Protein AF-A0AA40BMI8-F1 (afdb_monomer_lite)

Foldseek 3Di:
DPPVQVVLVVLLVLVQCCCCPVQVWPPWDWDDDPLQPGIKIKTWTPFADDADPVLVVLQVVVCVVDDPPDHDDRHIWIAIADGAEPPDDDDPVNVVSNQVPDDLGDPPTDEDDPVNCVVRVSCCCVYVVPFRKYWYFYAYPVRDTDTDIDTDDDDDDDDD

Secondary structure (DSSP, 8-state):
-HHHHHHHHHHHHHHHHHHHHHS--EEEEEE--TT-SS-EEEEE-SS-----HHHHHHHHHHHHHS-TT---------EEEEEEETT----HHHHHHHHHHS-SS-TTPPP--HHHHHH-GGGGGTTTT---EEEEEEE-TTS-EEEEEEESS-PPPPP-

Radius of gyration: 17.54 Å; chains: 1; bounding box: 45×34×60 Å

Structure (mmCIF, N/CA/C/O backbone):
data_AF-A0AA40BMI8-F1
#
_entry.id   AF-A0AA40BMI8-F1
#
loop_
_atom_site.group_PDB
_atom_site.id
_atom_site.type_symbol
_atom_site.label_atom_id
_atom_site.label_alt_id
_atom_site.label_comp_id
_atom_site.label_asym_id
_atom_site.label_entity_id
_atom_site.label_seq_id
_atom_site.pdbx_PDB_ins_code
_atom_site.Cartn_x
_atom_site.Cartn_y
_atom_site.Cartn_z
_atom_site.occupancy
_atom_site.B_iso_or_equiv
_atom_site.auth_seq_id
_atom_site.auth_comp_id
_atom_site.auth_asym_id
_atom_site.auth_atom_id
_atom_site.pdbx_PDB_model_num
ATOM 1 N N . MET A 1 1 ? -6.694 0.822 28.495 1.00 52.09 1 MET A N 1
ATOM 2 C CA . MET A 1 1 ? -5.804 0.425 27.377 1.00 52.09 1 MET A CA 1
ATOM 3 C C . MET A 1 1 ? -6.356 -0.726 26.520 1.00 52.09 1 MET A C 1
ATOM 5 O O . MET A 1 1 ? -5.971 -0.818 25.368 1.00 52.09 1 MET A O 1
ATOM 9 N N . THR A 1 2 ? -7.295 -1.549 27.005 1.00 62.12 2 THR A N 1
ATOM 10 C CA . THR A 1 2 ? -7.786 -2.778 26.336 1.00 62.12 2 THR A CA 1
ATOM 11 C C . THR A 1 2 ? -8.735 -2.566 25.142 1.00 62.12 2 THR A C 1
ATOM 13 O O . THR A 1 2 ? -8.621 -3.271 24.147 1.00 62.12 2 THR A O 1
ATOM 16 N N . LEU A 1 3 ? -9.635 -1.575 25.195 1.00 68.31 3 LEU A N 1
ATOM 17 C CA . LEU A 1 3 ? -10.667 -1.357 24.160 1.00 68.31 3 LEU A CA 1
ATOM 18 C C . LEU A 1 3 ? -10.106 -0.906 22.802 1.00 68.31 3 LEU A C 1
ATOM 20 O O . LEU A 1 3 ? -10.570 -1.361 21.761 1.00 68.31 3 LEU A O 1
ATOM 24 N N . ASN A 1 4 ? -9.100 -0.023 22.801 1.00 74.75 4 ASN A N 1
ATOM 25 C CA . ASN A 1 4 ? -8.523 0.479 21.551 1.00 74.75 4 ASN A CA 1
ATOM 26 C C . ASN A 1 4 ? -7.767 -0.628 20.804 1.00 74.75 4 ASN A C 1
ATOM 28 O O . ASN A 1 4 ? -7.903 -0.766 19.596 1.00 74.75 4 ASN A O 1
ATOM 32 N N . HIS A 1 5 ? -7.037 -1.465 21.543 1.00 77.62 5 HIS A N 1
ATOM 33 C CA . HIS A 1 5 ? -6.323 -2.611 20.988 1.00 77.62 5 HIS A CA 1
ATOM 34 C C . HIS A 1 5 ? -7.281 -3.653 20.386 1.00 77.62 5 HIS A C 1
ATOM 36 O O . HIS A 1 5 ? -7.102 -4.072 19.250 1.00 77.62 5 HIS A O 1
ATOM 42 N N . GLN A 1 6 ? -8.365 -3.995 21.090 1.00 81.38 6 GLN A N 1
ATOM 43 C CA . GLN A 1 6 ? -9.385 -4.915 20.564 1.00 81.38 6 GLN A CA 1
ATOM 44 C C . GLN A 1 6 ? -10.035 -4.394 19.276 1.00 81.38 6 GLN A C 1
ATOM 46 O O . GLN A 1 6 ? -10.297 -5.160 18.348 1.00 81.38 6 GLN A O 1
ATOM 51 N N . ARG A 1 7 ? -10.276 -3.080 19.196 1.00 86.56 7 ARG A N 1
ATOM 52 C CA . ARG A 1 7 ? -10.822 -2.445 17.995 1.00 86.56 7 ARG A CA 1
ATOM 53 C C . ARG A 1 7 ? -9.844 -2.516 16.823 1.00 86.56 7 ARG A C 1
ATOM 55 O O . ARG A 1 7 ? -10.263 -2.843 15.715 1.00 86.56 7 ARG A O 1
ATOM 62 N N . THR A 1 8 ? -8.564 -2.209 17.037 1.00 89.38 8 THR A N 1
ATOM 63 C CA . THR A 1 8 ? -7.571 -2.257 15.955 1.00 89.38 8 THR A CA 1
ATOM 64 C C . THR A 1 8 ? -7.348 -3.683 15.460 1.00 89.38 8 THR A C 1
ATOM 66 O O . THR A 1 8 ? -7.273 -3.880 14.251 1.00 89.38 8 THR A O 1
ATOM 69 N N . GLU A 1 9 ? -7.352 -4.682 16.346 1.00 92.00 9 GLU A N 1
ATOM 70 C CA . GLU A 1 9 ? -7.319 -6.099 15.966 1.00 92.00 9 GLU A CA 1
ATOM 71 C C . GLU A 1 9 ? -8.549 -6.524 15.153 1.00 92.00 9 GLU A C 1
ATOM 73 O O . GLU A 1 9 ? -8.415 -7.227 14.150 1.00 92.00 9 GLU A O 1
ATOM 78 N N . ALA A 1 10 ? -9.751 -6.099 15.559 1.00 92.94 10 ALA A N 1
ATOM 79 C CA . ALA A 1 10 ? -10.979 -6.386 14.819 1.00 92.94 10 ALA A CA 1
ATOM 80 C C . ALA A 1 10 ? -10.941 -5.778 13.408 1.00 92.94 10 ALA A C 1
ATOM 82 O O . ALA A 1 10 ? -11.265 -6.464 12.438 1.00 92.94 10 ALA A O 1
ATOM 83 N N . LEU A 1 11 ? -10.467 -4.534 13.277 1.00 94.19 11 LEU A N 1
ATOM 84 C CA . LEU A 1 11 ? -10.273 -3.880 11.979 1.00 94.19 11 LEU A CA 1
ATOM 85 C C . LEU A 1 11 ? -9.284 -4.646 11.098 1.00 94.19 11 LEU A C 1
ATOM 87 O O . LEU A 1 11 ? -9.574 -4.897 9.930 1.00 94.19 11 LEU A O 1
ATOM 91 N N . THR A 1 12 ? -8.153 -5.080 11.658 1.00 96.69 12 THR A N 1
ATOM 92 C CA . THR A 1 12 ? -7.176 -5.905 10.937 1.00 96.69 12 THR A CA 1
ATOM 93 C C . THR A 1 12 ? -7.815 -7.194 10.417 1.00 96.69 12 THR A C 1
ATOM 95 O O . THR A 1 12 ? -7.605 -7.554 9.262 1.00 96.69 12 THR A O 1
ATOM 98 N N . LYS A 1 13 ? -8.652 -7.868 11.217 1.00 96.56 13 LYS A N 1
ATOM 99 C CA . LYS A 1 13 ? -9.366 -9.085 10.788 1.00 96.56 13 LYS A CA 1
ATOM 100 C C . LYS A 1 13 ? -10.370 -8.823 9.665 1.00 96.56 13 LYS A C 1
ATOM 102 O O . LYS A 1 13 ? -10.463 -9.647 8.757 1.00 96.56 13 LYS A O 1
ATOM 107 N N . ILE A 1 14 ? -11.107 -7.711 9.713 1.00 97.12 14 ILE A N 1
ATOM 108 C CA . ILE A 1 14 ? -12.048 -7.326 8.647 1.00 97.12 14 ILE A CA 1
ATOM 109 C C . ILE A 1 14 ? -11.289 -7.127 7.335 1.00 97.12 14 ILE A C 1
ATOM 111 O O . ILE A 1 14 ? -11.645 -7.725 6.321 1.00 97.12 14 ILE A O 1
ATOM 115 N N . VAL A 1 15 ? -10.207 -6.345 7.369 1.00 98.19 15 VAL A N 1
ATOM 116 C CA . VAL A 1 15 ? -9.400 -6.064 6.177 1.00 98.19 15 VAL A CA 1
ATOM 117 C C . VAL A 1 15 ? -8.739 -7.334 5.641 1.00 98.19 15 VAL A C 1
ATOM 119 O O . VAL A 1 15 ? -8.786 -7.558 4.438 1.00 98.19 15 VAL A O 1
ATOM 122 N N . LEU A 1 16 ? -8.196 -8.206 6.500 1.00 98.06 16 LEU A N 1
ATOM 123 C CA . LEU A 1 16 ? -7.641 -9.501 6.080 1.00 98.06 16 LEU A CA 1
ATOM 124 C C . LEU A 1 16 ? -8.668 -10.358 5.336 1.00 98.06 16 LEU A C 1
ATOM 126 O O . LEU A 1 16 ? -8.380 -10.841 4.245 1.00 98.06 16 LEU A O 1
ATOM 130 N N . ASN A 1 17 ? -9.869 -10.513 5.902 1.00 97.88 17 ASN A N 1
ATOM 131 C CA . ASN A 1 17 ? -10.935 -11.283 5.261 1.00 97.88 17 ASN A CA 1
AT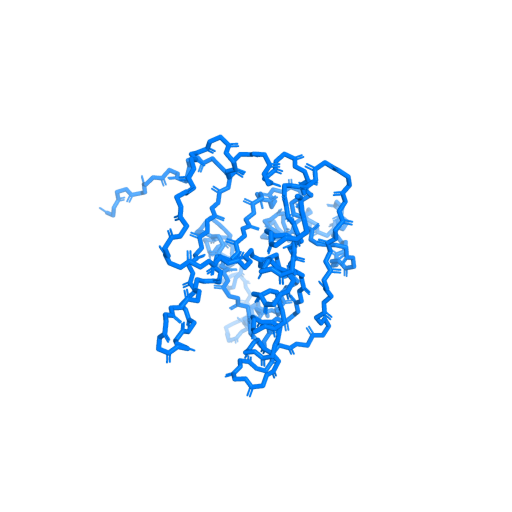OM 132 C C . ASN A 1 17 ? -11.350 -10.665 3.923 1.00 97.88 17 ASN A C 1
ATOM 134 O O . ASN A 1 17 ? -11.556 -11.390 2.953 1.00 97.88 17 ASN A O 1
ATOM 138 N N . ASN A 1 18 ? -11.461 -9.336 3.856 1.00 98.38 18 ASN A N 1
ATOM 139 C CA . ASN A 1 18 ? -11.827 -8.647 2.624 1.00 98.38 18 ASN A CA 1
ATOM 140 C C . ASN A 1 18 ? -10.754 -8.828 1.535 1.00 98.38 18 ASN A C 1
ATOM 142 O O . ASN A 1 18 ? -11.079 -9.241 0.424 1.00 98.38 18 ASN A O 1
ATOM 146 N N . LEU A 1 19 ? -9.474 -8.634 1.872 1.00 98.50 19 LEU A N 1
ATOM 147 C CA . LEU A 1 19 ? -8.353 -8.867 0.957 1.00 98.50 19 LEU A CA 1
ATOM 148 C C . LEU A 1 19 ? -8.342 -10.306 0.427 1.00 98.50 19 LEU A C 1
ATOM 150 O O . LEU A 1 19 ? -8.221 -10.511 -0.778 1.00 98.50 19 LEU A O 1
ATOM 154 N N . GLN A 1 20 ? -8.499 -11.292 1.314 1.00 98.38 20 GLN A N 1
ATOM 155 C CA . GLN A 1 20 ? -8.433 -12.707 0.955 1.00 98.38 20 GLN A CA 1
ATOM 156 C C . GLN A 1 20 ? -9.615 -13.154 0.092 1.00 98.38 20 GLN A C 1
ATOM 158 O O . GLN A 1 20 ? -9.424 -13.872 -0.883 1.00 98.38 20 GLN A O 1
ATOM 163 N N . HIS A 1 21 ? -10.837 -12.778 0.473 1.00 97.94 21 HIS A N 1
ATOM 164 C CA . HIS A 1 21 ? -12.052 -13.388 -0.074 1.00 97.94 21 HIS A CA 1
ATOM 165 C C . HIS A 1 21 ? -12.793 -12.523 -1.094 1.00 97.94 21 HIS A C 1
ATOM 167 O O . HIS A 1 21 ? -13.630 -13.050 -1.818 1.00 97.94 21 HIS A O 1
ATOM 173 N N . GLN A 1 22 ? -12.539 -11.212 -1.132 1.00 97.25 22 GLN A N 1
ATOM 174 C CA . GLN A 1 22 ? -13.177 -10.293 -2.089 1.00 97.25 22 GLN A CA 1
ATOM 175 C C . GLN A 1 22 ? -12.194 -9.760 -3.134 1.00 97.25 22 GLN A C 1
ATOM 177 O O . GLN A 1 22 ? -12.611 -9.316 -4.202 1.00 97.25 22 GLN A O 1
ATOM 182 N N . HIS A 1 23 ? -10.894 -9.793 -2.835 1.00 97.50 23 HIS A N 1
ATOM 183 C CA . HIS A 1 23 ? -9.851 -9.292 -3.726 1.00 97.50 23 HIS A CA 1
ATOM 184 C C . HIS A 1 23 ? -8.809 -10.347 -4.115 1.00 97.50 23 HIS A C 1
ATOM 186 O O . HIS A 1 23 ? -7.855 -9.998 -4.808 1.00 97.50 23 HIS A O 1
ATOM 192 N N . ASP A 1 24 ? -8.985 -11.603 -3.692 1.00 98.19 24 ASP A N 1
ATOM 193 C CA . ASP A 1 24 ? -8.123 -12.747 -4.022 1.00 98.19 24 ASP A CA 1
ATOM 194 C C . ASP A 1 24 ? -6.635 -12.535 -3.693 1.00 98.19 24 ASP A C 1
ATOM 196 O O . ASP A 1 24 ? -5.741 -13.036 -4.382 1.00 98.19 24 ASP A O 1
ATOM 200 N N . TRP A 1 25 ? -6.339 -11.771 -2.638 1.00 98.50 25 TRP A N 1
ATOM 201 C CA . TRP A 1 25 ? -4.965 -11.627 -2.167 1.00 98.50 25 TRP A CA 1
ATOM 202 C C . TRP A 1 25 ? -4.492 -12.921 -1.507 1.00 98.50 25 TRP A C 1
ATOM 204 O O . TRP A 1 25 ? -5.227 -13.599 -0.786 1.00 98.50 25 TRP A O 1
ATOM 214 N N . THR A 1 26 ? -3.216 -13.224 -1.703 1.00 98.19 26 THR A N 1
ATOM 215 C CA . THR A 1 26 ? -2.536 -14.383 -1.118 1.00 98.19 26 THR A CA 1
ATOM 216 C C . THR A 1 26 ? -1.373 -13.925 -0.240 1.00 98.19 26 THR A C 1
ATOM 218 O O . THR A 1 26 ? -1.057 -12.738 -0.202 1.00 98.19 26 THR A O 1
ATOM 221 N N . HIS A 1 27 ? -0.731 -14.847 0.486 1.00 97.56 27 HIS A N 1
ATOM 222 C CA . HIS A 1 27 ? 0.440 -14.537 1.325 1.00 97.56 27 HIS A CA 1
ATOM 223 C C . HIS A 1 27 ? 0.166 -13.398 2.326 1.00 97.56 27 HIS A C 1
ATOM 225 O O . HIS A 1 27 ? 1.000 -12.524 2.537 1.00 97.56 27 HIS A O 1
ATOM 231 N N . LEU A 1 28 ? -1.048 -13.368 2.887 1.00 98.06 28 LEU A N 1
ATOM 232 C CA . LEU A 1 28 ? -1.490 -12.319 3.800 1.00 98.06 28 LEU A CA 1
ATOM 233 C C . LEU A 1 28 ? -0.932 -12.557 5.203 1.00 98.06 28 LEU A C 1
ATOM 235 O O . LEU A 1 28 ? -1.211 -13.581 5.829 1.00 98.06 28 LEU A O 1
ATOM 239 N N . HIS A 1 29 ? -0.204 -11.573 5.719 1.00 97.69 29 HIS A N 1
ATOM 240 C CA . HIS A 1 29 ? 0.417 -11.624 7.034 1.00 97.69 29 HIS A CA 1
ATOM 241 C C . HIS A 1 29 ? 0.150 -10.326 7.806 1.00 97.69 29 HIS A C 1
ATOM 243 O O . HIS A 1 29 ? 0.521 -9.244 7.341 1.00 97.69 29 HIS A O 1
ATOM 249 N N . PRO A 1 30 ? -0.470 -10.396 8.998 1.00 97.06 30 PRO A N 1
ATOM 250 C CA . PRO A 1 30 ? -0.444 -9.285 9.936 1.00 97.06 30 PRO A CA 1
ATOM 251 C C . PRO A 1 30 ? 0.993 -9.061 10.421 1.00 97.06 30 PRO A C 1
ATOM 253 O O . PRO A 1 30 ? 1.683 -10.003 10.810 1.00 97.06 30 PRO A O 1
ATOM 256 N N . HIS A 1 31 ? 1.424 -7.806 10.443 1.00 95.62 31 HIS A N 1
ATOM 257 C CA . HIS A 1 31 ? 2.758 -7.378 10.840 1.00 95.62 31 HIS A CA 1
ATOM 258 C C . HIS A 1 31 ? 2.661 -6.320 11.934 1.00 95.62 31 HIS A C 1
ATOM 260 O O . HIS A 1 31 ? 2.062 -5.256 11.761 1.00 95.62 31 HIS A O 1
ATOM 266 N N . SER A 1 32 ? 3.253 -6.635 13.080 1.00 92.62 32 SER A N 1
ATOM 267 C CA . SER A 1 32 ? 3.267 -5.789 14.270 1.00 92.62 32 SER A CA 1
ATOM 268 C C . SER A 1 32 ? 4.699 -5.683 14.777 1.00 92.62 32 SER A C 1
ATOM 270 O O . SER A 1 32 ? 5.398 -6.690 14.872 1.00 92.62 32 SER A O 1
ATOM 272 N N . GLN A 1 33 ? 5.125 -4.477 15.140 1.00 89.44 33 GLN A N 1
ATOM 273 C CA . GLN A 1 33 ? 6.434 -4.193 15.731 1.00 89.44 33 GLN A CA 1
ATOM 274 C C . GLN A 1 33 ? 6.268 -3.160 16.848 1.00 89.44 33 GLN A C 1
ATOM 276 O O . GLN A 1 33 ? 5.262 -2.457 16.900 1.00 89.44 33 GLN A O 1
ATOM 281 N N . LEU A 1 34 ? 7.246 -3.062 17.752 1.00 86.25 34 LEU A N 1
ATOM 282 C CA . LEU A 1 34 ? 7.162 -2.182 18.925 1.00 86.25 34 LEU A CA 1
ATOM 283 C C . LEU A 1 34 ? 7.050 -0.690 18.558 1.00 86.25 34 LEU A C 1
ATOM 285 O O . LEU A 1 34 ? 6.415 0.074 19.275 1.00 86.25 34 LEU A O 1
ATOM 289 N N . ASN A 1 35 ? 7.672 -0.286 17.451 1.00 89.44 35 ASN A N 1
ATOM 290 C CA . ASN A 1 35 ? 7.668 1.076 16.915 1.00 89.44 35 ASN A CA 1
ATOM 291 C C . ASN A 1 35 ? 6.484 1.366 15.976 1.00 89.44 35 ASN A C 1
ATOM 293 O O . ASN A 1 35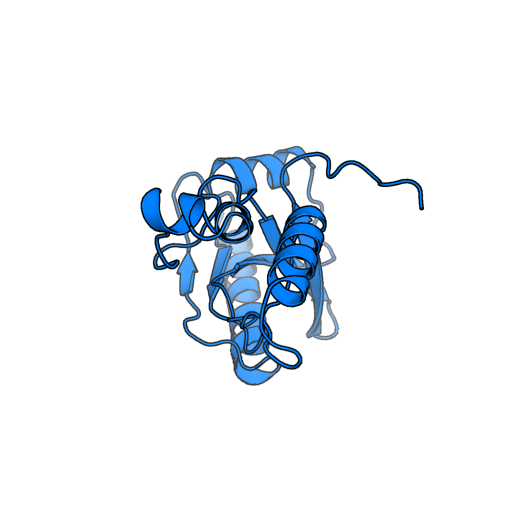 ? 6.320 2.509 15.558 1.00 89.44 35 ASN A O 1
ATOM 297 N N . LEU A 1 36 ? 5.667 0.363 15.637 1.00 88.31 36 LEU A N 1
ATOM 298 C CA . LEU A 1 36 ? 4.485 0.567 14.808 1.00 88.31 36 LEU A CA 1
ATOM 299 C C . LEU A 1 36 ? 3.321 1.073 15.673 1.00 88.31 36 LEU A C 1
ATOM 301 O O . LEU A 1 36 ? 2.985 0.437 16.674 1.00 88.31 36 LEU A O 1
ATOM 305 N N . PRO A 1 37 ? 2.632 2.160 15.275 1.00 89.12 37 PRO A N 1
ATOM 306 C CA . PRO A 1 37 ? 1.489 2.669 16.034 1.00 89.12 37 PRO A CA 1
ATOM 307 C C . PRO A 1 37 ? 0.297 1.697 16.018 1.00 89.12 37 PRO A C 1
ATOM 309 O O . PRO A 1 37 ? -0.566 1.757 16.895 1.00 89.12 37 PRO A O 1
ATOM 312 N N . ARG A 1 38 ? 0.239 0.788 15.032 1.00 91.88 38 ARG A N 1
ATOM 313 C CA . ARG A 1 38 ? -0.718 -0.324 14.956 1.00 91.88 38 ARG A CA 1
ATOM 314 C C . ARG A 1 38 ? -0.227 -1.430 14.024 1.00 91.88 38 ARG A C 1
ATOM 316 O O . ARG A 1 38 ? 0.677 -1.217 13.223 1.00 91.88 38 ARG A O 1
ATOM 323 N N . THR A 1 39 ? -0.891 -2.581 14.078 1.00 95.81 39 THR A N 1
ATOM 324 C CA . THR A 1 39 ? -0.694 -3.677 13.124 1.00 95.81 39 THR A CA 1
ATOM 325 C C . THR A 1 39 ? -1.003 -3.225 11.698 1.00 95.81 39 THR A C 1
ATOM 327 O O . THR A 1 39 ? -2.101 -2.735 11.422 1.00 95.81 39 THR A O 1
ATOM 330 N N . VAL A 1 40 ? -0.044 -3.435 10.803 1.00 97.00 40 VAL A N 1
ATOM 331 C CA . VAL A 1 40 ? -0.226 -3.364 9.349 1.00 97.00 40 VAL A CA 1
ATOM 332 C C . VAL A 1 40 ? -0.371 -4.779 8.796 1.00 97.00 40 VAL A C 1
ATOM 334 O O . VAL A 1 40 ? -0.151 -5.759 9.502 1.00 97.00 40 VAL A O 1
ATOM 337 N N . ILE A 1 41 ? -0.782 -4.913 7.547 1.00 98.38 41 ILE A N 1
ATOM 338 C CA . ILE A 1 41 ? -0.836 -6.190 6.833 1.00 98.38 41 ILE A CA 1
ATOM 339 C C . ILE A 1 41 ? 0.133 -6.084 5.661 1.00 98.38 41 ILE A C 1
ATOM 341 O O . ILE A 1 41 ? 0.308 -5.002 5.109 1.00 98.38 41 ILE A O 1
ATOM 345 N N . TYR A 1 42 ? 0.743 -7.184 5.250 1.00 98.19 42 TYR A N 1
ATOM 346 C CA . TYR A 1 42 ? 1.284 -7.286 3.900 1.00 98.19 42 TYR A CA 1
ATOM 347 C C . TYR A 1 42 ? 0.777 -8.541 3.208 1.00 98.19 42 TYR A C 1
ATOM 349 O O . TYR A 1 42 ? 0.394 -9.507 3.868 1.00 98.19 42 TYR A O 1
ATOM 357 N N . GLY A 1 43 ? 0.745 -8.512 1.881 1.00 98.12 43 GLY A N 1
ATOM 358 C CA . GLY A 1 43 ? 0.382 -9.669 1.073 1.00 98.12 43 GLY A CA 1
ATOM 359 C C . GLY A 1 43 ? 0.503 -9.413 -0.417 1.00 98.12 43 GLY A C 1
ATOM 360 O O . GLY A 1 43 ? 0.885 -8.323 -0.844 1.00 98.12 43 GLY A O 1
ATOM 361 N N . LEU A 1 44 ? 0.203 -10.449 -1.195 1.00 98.31 44 LEU A N 1
ATOM 362 C CA . LEU A 1 44 ? 0.362 -10.476 -2.640 1.00 98.31 44 LEU A CA 1
ATOM 363 C C . LEU A 1 44 ? -1.007 -10.303 -3.322 1.00 98.31 44 LEU A C 1
ATOM 365 O O . LEU A 1 44 ? -1.851 -11.199 -3.211 1.00 98.31 44 LEU A O 1
ATOM 369 N N . PRO A 1 45 ? -1.248 -9.192 -4.036 1.00 98.00 45 PRO A N 1
ATOM 370 C CA . PRO A 1 45 ? -2.457 -9.003 -4.824 1.00 98.00 45 PRO A CA 1
ATOM 371 C C . PRO A 1 45 ? -2.476 -9.933 -6.052 1.00 98.00 45 PRO A C 1
ATOM 373 O O . PRO A 1 45 ? -1.422 -10.377 -6.509 1.00 98.00 45 PRO A O 1
ATOM 376 N N . PRO A 1 46 ? -3.648 -10.185 -6.665 1.00 97.25 46 PRO A N 1
ATOM 377 C CA . PRO A 1 46 ? -3.756 -11.044 -7.853 1.00 97.25 46 PRO A CA 1
ATOM 378 C C . PRO A 1 46 ? -3.126 -10.425 -9.111 1.00 97.25 46 PRO A C 1
ATOM 380 O O . PRO A 1 46 ? -2.848 -11.114 -10.090 1.00 97.25 46 PRO A O 1
ATOM 383 N N . LYS A 1 47 ? -2.921 -9.105 -9.105 1.00 95.81 47 LYS A N 1
ATOM 384 C CA . LYS A 1 47 ? -2.282 -8.342 -10.178 1.00 95.81 47 LYS A CA 1
ATOM 385 C C . LYS A 1 47 ? -1.469 -7.204 -9.585 1.00 95.81 47 LYS A C 1
ATOM 387 O O . LYS A 1 47 ? -1.785 -6.717 -8.500 1.00 95.81 47 LYS A O 1
ATOM 392 N N . ARG A 1 48 ? -0.473 -6.733 -10.331 1.00 94.94 48 ARG A N 1
ATOM 393 C CA . ARG A 1 48 ? 0.292 -5.541 -9.967 1.00 94.94 48 ARG A CA 1
ATOM 394 C C . ARG A 1 48 ? -0.639 -4.334 -9.805 1.00 94.94 48 ARG A C 1
ATOM 396 O O . ARG A 1 48 ? -1.422 -4.025 -10.703 1.00 94.94 48 ARG A O 1
ATOM 403 N N . LEU A 1 49 ? -0.577 -3.683 -8.643 1.00 94.75 49 LEU A N 1
ATOM 404 C CA . LEU A 1 49 ? -1.513 -2.616 -8.266 1.00 94.75 49 LEU A CA 1
ATOM 405 C C . LEU A 1 49 ? -1.005 -1.207 -8.573 1.00 94.75 49 LEU A C 1
ATOM 407 O O . LEU A 1 49 ? -1.809 -0.286 -8.705 1.00 94.75 49 LEU A O 1
ATOM 411 N N . TYR A 1 50 ? 0.310 -1.030 -8.658 1.00 93.00 50 TYR A N 1
ATOM 412 C CA . TYR A 1 50 ? 0.931 0.257 -8.928 1.00 93.00 50 TYR A CA 1
ATOM 413 C C . TYR A 1 50 ? 2.195 0.068 -9.763 1.00 93.00 50 TYR A C 1
ATOM 415 O O . TYR A 1 50 ? 2.990 -0.833 -9.505 1.00 93.00 50 TYR A O 1
ATOM 423 N N . VAL A 1 51 ? 2.371 0.949 -10.745 1.00 93.12 51 VAL A N 1
ATOM 424 C CA . VAL A 1 51 ? 3.589 1.094 -11.545 1.00 93.12 51 VAL A CA 1
ATOM 425 C C . VAL A 1 51 ? 3.997 2.551 -11.428 1.00 93.12 51 VAL A C 1
ATOM 427 O O . VAL A 1 51 ? 3.165 3.439 -11.638 1.00 93.12 51 VAL A O 1
ATOM 430 N N . HIS A 1 52 ? 5.249 2.814 -11.060 1.00 91.50 52 HIS A N 1
ATOM 431 C CA . HIS A 1 52 ? 5.696 4.197 -10.941 1.00 91.50 52 HIS A CA 1
ATOM 432 C C . HIS A 1 52 ? 5.692 4.869 -12.331 1.00 91.50 52 HIS A C 1
ATOM 434 O O . HIS A 1 52 ? 6.074 4.226 -13.308 1.00 91.50 52 HIS A O 1
ATOM 440 N N . PRO A 1 53 ? 5.308 6.152 -12.476 1.00 90.44 53 PRO A N 1
ATOM 441 C CA . PRO A 1 53 ? 5.270 6.802 -13.790 1.00 90.44 53 PRO A CA 1
ATOM 442 C C . PRO A 1 53 ? 6.607 6.755 -14.543 1.00 90.44 53 PRO A C 1
ATOM 444 O O . PRO A 1 53 ? 6.641 6.532 -15.751 1.00 90.44 53 PRO A O 1
ATOM 447 N N . ASP A 1 54 ? 7.720 6.928 -13.831 1.00 90.62 54 ASP A N 1
ATOM 448 C CA . ASP A 1 54 ? 9.058 6.888 -14.435 1.00 90.62 54 ASP A CA 1
ATOM 449 C C . ASP A 1 54 ? 9.456 5.459 -14.821 1.00 90.62 54 ASP A C 1
ATOM 451 O O . ASP A 1 54 ? 10.074 5.254 -15.863 1.00 90.62 54 ASP A O 1
ATOM 455 N N . GLU A 1 55 ? 9.023 4.472 -14.034 1.00 93.19 55 GLU A N 1
ATOM 456 C CA . GLU A 1 55 ? 9.180 3.059 -14.369 1.00 93.19 55 GLU A CA 1
ATOM 457 C C . GLU A 1 55 ? 8.409 2.724 -15.646 1.00 93.19 55 GLU A C 1
ATOM 459 O O . GLU A 1 55 ? 8.938 2.075 -16.540 1.00 93.19 55 GLU A O 1
ATOM 464 N N . GLN A 1 56 ? 7.175 3.219 -15.773 1.00 93.19 56 GLN A N 1
ATOM 465 C CA . GLN A 1 56 ? 6.357 3.012 -16.962 1.00 93.19 56 GLN A CA 1
ATOM 466 C C . GLN A 1 56 ? 7.038 3.578 -18.215 1.00 93.19 56 GLN A C 1
ATOM 468 O O . GLN A 1 56 ? 6.997 2.954 -19.274 1.00 93.19 56 GLN A O 1
ATOM 473 N N . VAL A 1 57 ? 7.706 4.731 -18.110 1.00 91.94 57 VAL A N 1
ATOM 474 C CA . VAL A 1 57 ? 8.497 5.293 -19.216 1.00 91.94 57 VAL A CA 1
ATOM 475 C C . VAL A 1 57 ? 9.676 4.387 -19.576 1.00 91.94 57 VAL A C 1
ATOM 477 O O . VAL A 1 57 ? 9.939 4.191 -20.763 1.00 91.94 57 VAL A O 1
ATOM 480 N N . GLU A 1 58 ? 10.387 3.845 -18.588 1.00 92.38 58 GLU A N 1
ATOM 481 C CA . GLU A 1 58 ? 11.504 2.919 -18.813 1.00 92.38 58 GLU A CA 1
ATOM 482 C C . GLU A 1 58 ? 11.034 1.596 -19.438 1.00 92.38 58 GLU A C 1
ATOM 484 O O . GLU A 1 58 ? 11.628 1.156 -20.421 1.00 92.38 58 GLU A O 1
ATOM 489 N N . ILE A 1 59 ? 9.918 1.033 -18.964 1.00 93.56 59 ILE A N 1
ATOM 490 C CA . ILE A 1 59 ? 9.271 -0.155 -19.542 1.00 93.56 59 ILE A CA 1
ATOM 491 C C . ILE A 1 59 ? 8.902 0.098 -21.007 1.00 93.56 59 ILE A C 1
ATOM 493 O O . ILE A 1 59 ? 9.283 -0.675 -21.878 1.00 93.56 59 ILE A O 1
ATOM 497 N N . ILE A 1 60 ? 8.225 1.212 -21.311 1.00 92.38 60 ILE A N 1
ATOM 498 C CA . ILE A 1 60 ? 7.812 1.542 -22.685 1.00 92.38 60 ILE A CA 1
ATOM 499 C C . ILE A 1 60 ? 9.021 1.712 -23.614 1.00 92.38 60 ILE A C 1
ATOM 501 O O . ILE A 1 60 ? 8.948 1.362 -24.792 1.00 92.38 60 ILE A O 1
ATOM 505 N N . LYS A 1 61 ? 10.125 2.290 -23.126 1.00 91.50 61 LYS A N 1
ATOM 506 C CA . LYS A 1 61 ? 11.361 2.417 -23.915 1.00 91.50 61 LYS A CA 1
ATOM 507 C C . LYS A 1 61 ? 11.954 1.047 -24.220 1.00 91.50 61 LYS A C 1
ATOM 509 O O . LYS A 1 61 ? 12.247 0.774 -25.377 1.00 91.50 61 LYS A O 1
ATOM 514 N N . ALA A 1 62 ? 12.053 0.193 -23.211 1.00 90.94 62 ALA A N 1
ATOM 515 C CA . ALA A 1 62 ? 12.584 -1.150 -23.360 1.00 90.94 62 ALA A CA 1
ATOM 516 C C . ALA A 1 62 ? 11.736 -2.014 -24.304 1.00 90.94 62 ALA A C 1
ATOM 518 O O . ALA A 1 62 ? 12.273 -2.622 -25.223 1.00 90.94 62 ALA A O 1
ATOM 519 N N . GLU A 1 63 ? 10.408 -1.997 -24.167 1.00 93.19 63 GLU A N 1
ATOM 520 C CA . GLU A 1 63 ? 9.500 -2.744 -25.050 1.00 93.19 63 GLU A CA 1
ATOM 521 C C . GLU A 1 63 ? 9.609 -2.313 -26.522 1.00 93.19 63 GLU A C 1
ATOM 523 O O . GLU A 1 63 ? 9.420 -3.132 -27.418 1.00 93.19 63 GLU A O 1
ATOM 528 N N . LYS A 1 64 ? 9.952 -1.046 -26.801 1.00 89.94 64 LYS A N 1
ATOM 529 C CA . LYS A 1 64 ? 10.197 -0.569 -28.176 1.00 89.94 64 LYS A CA 1
ATOM 530 C C . LYS A 1 64 ? 11.489 -1.109 -28.786 1.00 89.94 64 LYS A C 1
ATOM 532 O O . LYS A 1 64 ? 11.584 -1.174 -30.009 1.00 89.94 64 LYS A O 1
ATOM 537 N N . GLU A 1 65 ? 12.479 -1.431 -27.960 1.00 88.19 65 GLU A N 1
ATOM 538 C CA . GLU A 1 65 ? 13.762 -2.000 -28.388 1.00 88.19 65 GLU A CA 1
ATOM 539 C C . GLU A 1 65 ? 13.685 -3.529 -28.549 1.00 88.19 65 GLU A C 1
ATOM 541 O O . GLU A 1 65 ? 14.498 -4.126 -29.258 1.00 88.19 65 GLU A O 1
ATOM 546 N N . MET A 1 66 ? 12.688 -4.164 -27.926 1.00 86.81 66 MET A N 1
ATOM 547 C CA . MET A 1 66 ? 12.392 -5.588 -28.074 1.00 86.81 66 MET A CA 1
ATOM 548 C C . MET A 1 66 ? 11.734 -5.902 -29.428 1.00 86.81 66 MET A C 1
ATOM 550 O O . MET A 1 66 ? 11.350 -5.021 -30.202 1.00 86.81 66 MET A O 1
ATOM 554 N N . ARG A 1 67 ? 11.606 -7.197 -29.751 1.00 80.25 67 ARG A N 1
ATOM 555 C CA . ARG A 1 67 ? 10.907 -7.619 -30.970 1.00 80.25 67 ARG A CA 1
ATOM 556 C C . ARG A 1 67 ? 9.442 -7.200 -30.887 1.00 80.25 67 ARG A C 1
ATOM 558 O O . ARG A 1 67 ? 8.824 -7.258 -29.828 1.00 80.25 67 ARG A O 1
ATOM 565 N N . ALA A 1 68 ? 8.877 -6.811 -32.028 1.00 77.19 68 ALA A N 1
ATOM 566 C CA . ALA A 1 68 ? 7.489 -6.376 -32.110 1.00 77.19 68 ALA A CA 1
ATOM 567 C C . ALA A 1 68 ? 6.538 -7.441 -31.530 1.00 77.19 68 ALA A C 1
ATOM 569 O O . ALA A 1 68 ? 6.387 -8.518 -32.105 1.00 77.19 68 ALA A O 1
ATOM 570 N N . GLY A 1 69 ? 5.895 -7.112 -30.406 1.00 74.81 69 GLY A N 1
ATOM 571 C CA . GLY A 1 69 ? 4.934 -7.975 -29.713 1.00 74.81 69 GLY A CA 1
ATOM 572 C C . GLY A 1 69 ? 5.387 -8.465 -28.337 1.00 74.81 69 GLY A C 1
ATOM 573 O O . GLY A 1 69 ? 4.530 -8.864 -27.548 1.00 74.81 69 GLY A O 1
ATOM 574 N N . ASP A 1 70 ? 6.679 -8.374 -28.019 1.00 85.44 70 ASP A N 1
ATOM 575 C CA . ASP A 1 70 ? 7.176 -8.697 -26.683 1.00 85.44 70 ASP A CA 1
ATOM 576 C C . ASP A 1 70 ? 6.764 -7.600 -25.686 1.00 85.44 70 ASP A C 1
ATOM 578 O O . ASP A 1 70 ? 6.784 -6.407 -25.998 1.00 85.44 70 ASP A O 1
ATOM 582 N N . ARG A 1 71 ? 6.358 -8.009 -24.480 1.00 88.75 71 ARG A N 1
ATOM 583 C CA . ARG A 1 71 ? 5.993 -7.112 -23.374 1.00 88.75 71 ARG A CA 1
ATOM 584 C C . ARG A 1 71 ? 6.723 -7.515 -22.113 1.00 88.75 71 ARG A C 1
ATOM 586 O O . ARG A 1 71 ? 6.912 -8.705 -21.861 1.00 88.75 71 ARG A O 1
ATOM 593 N N . ILE A 1 72 ? 7.071 -6.532 -21.295 1.00 90.06 72 ILE A N 1
ATOM 594 C CA . ILE A 1 72 ? 7.688 -6.776 -19.996 1.00 90.06 72 ILE A CA 1
ATOM 595 C C . ILE A 1 72 ? 6.596 -7.243 -19.019 1.00 90.06 72 ILE A C 1
ATOM 597 O O . ILE A 1 72 ? 5.622 -6.509 -18.796 1.00 90.06 72 ILE A O 1
ATOM 601 N N . PRO A 1 73 ? 6.732 -8.440 -18.412 1.00 88.75 73 PRO A N 1
ATOM 602 C CA . PRO A 1 73 ? 5.753 -8.962 -17.466 1.00 88.75 73 PRO A CA 1
ATOM 603 C C . PRO A 1 73 ? 5.503 -8.008 -16.294 1.00 88.75 73 PRO A C 1
ATOM 605 O O . PRO A 1 73 ? 6.430 -7.518 -15.652 1.00 88.75 73 PRO A O 1
ATOM 608 N N . GLN A 1 74 ? 4.226 -7.769 -15.994 1.00 90.06 74 GLN A N 1
ATOM 609 C CA . GLN A 1 74 ? 3.784 -6.953 -14.860 1.00 90.06 74 GLN A CA 1
ATOM 610 C C . GLN A 1 74 ? 3.416 -7.860 -13.684 1.00 90.06 74 GLN A C 1
ATOM 612 O O . GLN A 1 74 ? 2.245 -7.997 -13.325 1.00 90.06 74 GLN A O 1
ATOM 617 N N . GLU A 1 75 ? 4.424 -8.534 -13.134 1.00 92.75 75 GLU A N 1
ATOM 618 C CA . GLU A 1 75 ? 4.240 -9.470 -12.024 1.00 92.75 75 GLU A CA 1
ATOM 619 C C . GLU A 1 75 ? 3.707 -8.761 -10.766 1.00 92.75 75 GLU A C 1
ATOM 621 O O . GLU A 1 75 ? 4.097 -7.617 -10.498 1.00 92.75 75 GLU A O 1
ATOM 626 N N . PRO A 1 76 ? 2.825 -9.411 -9.984 1.00 95.25 76 PRO A N 1
ATOM 627 C CA . PRO A 1 76 ? 2.395 -8.889 -8.694 1.00 95.25 76 PRO A CA 1
ATOM 628 C C . PRO A 1 76 ? 3.567 -8.676 -7.727 1.00 95.25 76 PRO A C 1
ATOM 630 O O . PRO A 1 76 ? 4.571 -9.384 -7.770 1.00 95.25 76 PRO A O 1
ATOM 633 N N . GLU A 1 77 ? 3.415 -7.717 -6.819 1.00 95.19 77 GLU A N 1
ATOM 634 C CA . GLU A 1 77 ? 4.397 -7.386 -5.782 1.00 95.19 77 GLU A CA 1
ATOM 635 C C . GLU A 1 77 ? 3.745 -7.476 -4.407 1.00 95.19 77 GLU A C 1
ATOM 637 O O . GLU A 1 77 ? 2.556 -7.191 -4.280 1.00 95.19 77 GLU A O 1
ATOM 642 N N . LEU A 1 78 ? 4.510 -7.839 -3.374 1.00 97.44 78 LEU A N 1
ATOM 643 C CA . LEU A 1 78 ? 4.022 -7.722 -2.003 1.00 97.44 78 LEU A CA 1
ATOM 644 C C . LEU A 1 78 ? 3.783 -6.249 -1.664 1.00 97.44 78 LEU A C 1
ATOM 646 O O . LEU A 1 78 ? 4.655 -5.399 -1.870 1.00 97.44 78 LEU A O 1
ATOM 650 N N . GLU A 1 79 ? 2.616 -5.959 -1.097 1.00 97.75 79 GLU A N 1
ATOM 651 C CA . GLU A 1 79 ? 2.221 -4.603 -0.725 1.00 97.75 79 GLU A CA 1
ATOM 652 C C . GLU A 1 79 ? 1.862 -4.505 0.750 1.00 97.75 79 GLU A C 1
ATOM 654 O O . GLU A 1 79 ? 1.211 -5.389 1.310 1.00 97.75 79 GLU A O 1
ATOM 659 N N . TRP A 1 80 ? 2.255 -3.387 1.360 1.00 98.25 80 TRP A N 1
ATOM 660 C CA . TRP A 1 80 ? 1.791 -2.990 2.682 1.00 98.25 80 TRP A CA 1
ATOM 661 C C . TRP A 1 80 ? 0.353 -2.481 2.610 1.00 98.25 80 TRP A C 1
ATOM 663 O O . TRP A 1 80 ? 0.010 -1.675 1.746 1.00 98.25 80 TRP A O 1
ATOM 673 N N . VAL A 1 81 ? -0.468 -2.885 3.570 1.00 98.56 81 VAL A N 1
ATOM 674 C CA . VAL A 1 81 ? -1.847 -2.443 3.751 1.00 98.56 81 VAL A CA 1
ATOM 675 C C . VAL A 1 81 ? -2.015 -1.932 5.179 1.00 98.56 81 VAL A C 1
ATOM 677 O O . VAL A 1 81 ? -1.680 -2.626 6.139 1.00 98.56 81 VAL A O 1
ATOM 680 N N . LEU A 1 82 ? -2.552 -0.723 5.334 1.00 97.81 82 LEU A N 1
ATOM 681 C CA . LEU A 1 82 ? -2.844 -0.113 6.631 1.00 97.81 82 LEU A CA 1
ATOM 682 C C . LEU A 1 82 ? -4.361 -0.151 6.887 1.00 97.81 82 LEU A C 1
ATOM 684 O O . LEU A 1 82 ? -5.097 0.590 6.231 1.00 97.81 82 LEU A O 1
ATOM 688 N N . PRO A 1 83 ? -4.847 -0.985 7.827 1.00 97.38 83 PRO A N 1
ATOM 689 C CA . PRO A 1 83 ? -6.253 -1.001 8.221 1.00 97.38 83 PRO A CA 1
ATOM 690 C C . PRO A 1 83 ? -6.631 0.274 8.969 1.00 97.38 83 PRO A C 1
ATOM 692 O O . PRO A 1 83 ? -5.982 0.629 9.953 1.00 97.38 83 PRO A O 1
ATOM 695 N N . LEU A 1 84 ? -7.713 0.920 8.550 1.00 95.38 84 LEU A N 1
ATOM 696 C CA . LEU A 1 84 ? -8.250 2.139 9.151 1.00 95.38 84 LEU A CA 1
ATOM 697 C C . LEU A 1 84 ? -9.769 2.041 9.264 1.00 95.38 84 LEU A C 1
ATOM 699 O O . LEU A 1 84 ? -10.410 1.344 8.483 1.00 95.38 84 LEU A O 1
ATOM 703 N N . HIS A 1 85 ? -10.356 2.788 10.192 1.00 95.62 85 HIS A N 1
ATOM 704 C CA . HIS A 1 85 ? -11.795 3.042 10.195 1.00 95.62 85 HIS A CA 1
ATOM 705 C C . HIS A 1 85 ? -12.075 4.492 9.799 1.00 95.62 85 HIS A C 1
ATOM 707 O O . HIS A 1 85 ? -11.344 5.387 10.221 1.00 95.62 85 HIS A O 1
ATOM 713 N N . LEU A 1 86 ? -13.143 4.742 9.037 1.00 93.75 86 LEU A N 1
ATOM 714 C CA . LEU A 1 86 ? -13.466 6.073 8.505 1.00 93.75 86 LEU A CA 1
ATOM 715 C C . LEU A 1 86 ? -13.634 7.144 9.597 1.00 93.75 86 LEU A C 1
ATOM 717 O O . LEU A 1 86 ? -13.289 8.303 9.394 1.00 93.75 86 LEU A O 1
ATOM 721 N N . SER A 1 87 ? -14.143 6.763 10.770 1.00 92.38 87 SER A N 1
ATOM 722 C CA . SER A 1 87 ? -14.335 7.684 11.899 1.00 92.38 87 SER A CA 1
ATOM 723 C C . SER A 1 87 ? -13.053 8.006 12.685 1.00 92.38 87 SER A C 1
ATOM 725 O O . SER A 1 87 ? -13.097 8.793 13.635 1.00 92.38 87 SER A O 1
ATOM 727 N N . GLU A 1 88 ? -11.911 7.402 12.337 1.00 91.69 88 GLU A N 1
ATOM 728 C CA . GLU A 1 88 ? -10.626 7.702 12.974 1.00 91.69 88 GLU A CA 1
ATOM 729 C C . GLU A 1 88 ? -10.086 9.050 12.517 1.00 91.69 88 GLU A C 1
ATOM 731 O O . GLU A 1 88 ? -10.080 9.381 11.334 1.00 91.69 88 GLU A O 1
ATOM 736 N N . LYS A 1 89 ? -9.565 9.818 13.473 1.00 91.19 89 LYS A N 1
ATOM 737 C CA . LYS A 1 89 ? -8.830 11.044 13.182 1.00 91.19 89 LYS A CA 1
ATOM 738 C C . LYS A 1 89 ? -7.349 10.707 13.160 1.00 91.19 89 LYS A C 1
ATOM 740 O O . LYS A 1 89 ? -6.776 10.499 14.221 1.00 91.19 89 LYS A O 1
ATOM 745 N N . TRP A 1 90 ? -6.773 10.656 11.965 1.00 93.19 90 TRP A N 1
ATOM 746 C CA . TRP A 1 90 ? -5.338 10.482 11.770 1.00 93.19 90 TRP A CA 1
ATOM 747 C C . TRP A 1 90 ? -4.676 11.819 11.468 1.00 93.19 90 TRP A C 1
ATOM 749 O O . TRP A 1 90 ? -5.078 12.547 10.558 1.00 93.19 90 TRP A O 1
ATOM 759 N N . SER A 1 91 ? -3.645 12.133 12.236 1.00 92.88 91 SER A N 1
ATOM 760 C CA . SER A 1 91 ? -2.741 13.239 11.972 1.00 92.88 91 SER A CA 1
ATOM 761 C C . SER A 1 91 ? -1.670 12.836 10.949 1.00 92.88 91 SER A C 1
ATOM 763 O O . SER A 1 91 ? -1.296 11.663 10.860 1.00 92.88 91 SER A O 1
ATOM 765 N N . PRO A 1 92 ? -1.096 13.801 10.208 1.00 92.69 92 PRO A N 1
ATOM 766 C CA . PRO A 1 92 ? 0.058 13.533 9.350 1.00 92.69 92 PRO A CA 1
ATOM 767 C C . PRO A 1 92 ? 1.243 12.905 10.099 1.00 92.69 92 PRO A C 1
ATOM 769 O O . PRO A 1 92 ? 1.949 12.079 9.532 1.00 92.69 92 PRO A O 1
ATOM 772 N N . ALA A 1 93 ? 1.440 13.257 11.375 1.00 92.12 93 ALA A N 1
ATOM 773 C CA . ALA A 1 93 ? 2.510 12.704 12.203 1.00 92.12 93 ALA A CA 1
ATOM 774 C C . ALA A 1 93 ? 2.317 11.206 12.497 1.00 92.12 93 ALA A C 1
ATOM 776 O O . ALA A 1 93 ? 3.288 10.458 12.514 1.00 92.12 93 ALA A O 1
ATOM 777 N N . GLU A 1 94 ? 1.077 10.745 12.685 1.00 93.50 94 GLU A N 1
ATOM 778 C CA . GLU A 1 94 ? 0.790 9.316 12.877 1.00 93.50 94 GLU A CA 1
ATOM 779 C C . GLU A 1 94 ? 1.033 8.512 11.596 1.00 93.50 94 GLU A C 1
ATOM 781 O O . GLU A 1 94 ? 1.567 7.406 11.661 1.00 93.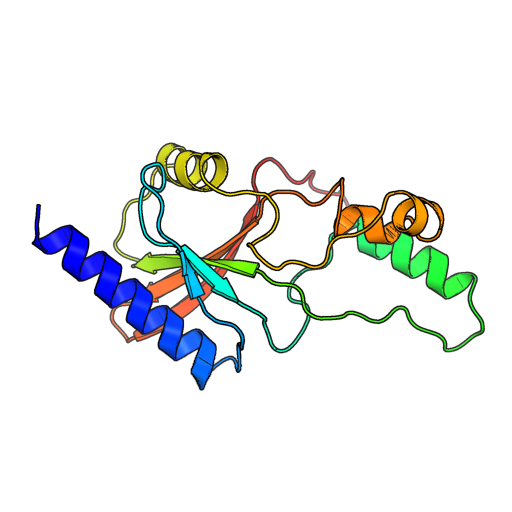50 94 GLU A O 1
ATOM 786 N N . PHE A 1 95 ? 0.708 9.070 10.425 1.00 94.75 95 PHE A N 1
ATOM 787 C CA . PHE A 1 95 ? 1.066 8.445 9.149 1.00 94.75 95 PHE A CA 1
ATOM 788 C C . PHE A 1 95 ? 2.580 8.406 8.936 1.00 94.75 95 PHE A C 1
ATOM 790 O O . PHE A 1 95 ? 3.106 7.368 8.538 1.00 94.75 95 PHE A O 1
ATOM 797 N N . ALA A 1 96 ? 3.286 9.496 9.248 1.00 93.75 96 ALA A N 1
ATOM 798 C CA . ALA A 1 96 ? 4.746 9.530 9.196 1.00 93.75 96 ALA A CA 1
ATOM 799 C C . ALA A 1 96 ? 5.356 8.450 10.103 1.00 93.75 96 ALA A C 1
ATOM 801 O O . ALA A 1 96 ? 6.210 7.698 9.653 1.00 93.75 96 ALA A O 1
ATOM 802 N N . ALA A 1 97 ? 4.830 8.270 11.320 1.00 94.25 97 ALA A N 1
ATOM 803 C CA . ALA A 1 97 ? 5.287 7.220 12.228 1.00 94.25 97 ALA A CA 1
ATOM 804 C C . ALA A 1 97 ? 5.096 5.797 11.663 1.00 94.25 97 ALA A C 1
ATOM 806 O O . ALA A 1 97 ? 5.923 4.925 11.920 1.00 94.25 97 ALA A O 1
ATOM 807 N N . VAL A 1 98 ? 4.038 5.543 10.878 1.00 95.62 98 VAL A N 1
ATOM 808 C CA . VAL A 1 98 ? 3.890 4.264 10.156 1.00 95.62 98 VAL A CA 1
ATOM 809 C C . VAL A 1 98 ? 5.003 4.106 9.123 1.00 95.62 98 VAL A C 1
ATOM 811 O O . VAL A 1 98 ? 5.639 3.055 9.084 1.00 95.62 98 VAL A O 1
ATOM 814 N N . PHE A 1 99 ? 5.257 5.134 8.309 1.00 95.81 99 PHE A N 1
ATOM 815 C CA . PHE A 1 99 ? 6.308 5.090 7.293 1.00 95.81 99 PHE A CA 1
ATOM 816 C C . PHE A 1 99 ? 7.702 4.943 7.898 1.00 95.81 99 PHE A C 1
ATOM 818 O O . PHE A 1 99 ? 8.486 4.134 7.407 1.00 95.81 99 PHE A O 1
ATOM 825 N N . ASP A 1 100 ? 8.002 5.646 8.986 1.00 94.12 100 ASP A N 1
ATOM 826 C CA . ASP A 1 100 ? 9.268 5.535 9.712 1.00 94.12 100 ASP A CA 1
ATOM 827 C C . ASP A 1 100 ? 9.502 4.117 10.247 1.00 94.12 100 ASP A C 1
ATOM 829 O O . ASP A 1 100 ? 10.642 3.657 10.303 1.00 94.12 100 ASP A O 1
ATOM 833 N N . ALA A 1 101 ? 8.428 3.407 10.604 1.00 95.25 101 ALA A N 1
ATOM 834 C CA . ALA A 1 101 ? 8.501 2.079 11.197 1.00 95.25 101 ALA A CA 1
ATOM 835 C C . ALA A 1 101 ? 8.560 0.918 10.188 1.00 95.25 101 ALA A C 1
ATOM 837 O O . ALA A 1 101 ? 8.924 -0.186 10.590 1.00 95.25 101 ALA A O 1
ATOM 838 N N . ILE A 1 102 ? 8.221 1.139 8.912 1.00 95.25 102 ILE A N 1
ATOM 839 C CA . ILE A 1 102 ? 8.269 0.106 7.864 1.00 95.25 102 ILE A CA 1
ATOM 840 C C . ILE A 1 102 ? 9.440 0.311 6.904 1.00 95.25 102 ILE A C 1
ATOM 842 O O . ILE A 1 102 ? 9.865 1.435 6.623 1.00 95.25 102 ILE A O 1
ATOM 846 N N . ASP A 1 103 ? 9.903 -0.787 6.318 1.00 94.88 103 ASP A N 1
ATOM 847 C CA . ASP A 1 103 ? 10.776 -0.749 5.149 1.00 94.88 103 ASP A CA 1
ATOM 848 C C . ASP A 1 103 ? 9.982 -0.415 3.883 1.00 94.88 103 ASP A C 1
ATOM 850 O O . ASP A 1 103 ? 8.759 -0.586 3.819 1.00 94.88 103 ASP A O 1
ATOM 854 N N . SER A 1 104 ? 10.682 0.033 2.834 1.00 94.12 104 SER A N 1
ATOM 855 C CA . SER A 1 104 ? 10.041 0.269 1.536 1.00 94.12 104 SER A CA 1
ATOM 856 C C . SER A 1 104 ? 9.333 -0.980 1.037 1.00 94.12 104 SER A C 1
ATOM 858 O O . SER A 1 104 ? 8.207 -0.886 0.558 1.00 94.12 104 SER A O 1
ATOM 860 N N . ARG A 1 105 ? 9.935 -2.152 1.225 1.00 94.12 105 ARG A N 1
ATOM 861 C CA . ARG A 1 105 ? 9.403 -3.437 0.783 1.00 94.12 105 ARG A CA 1
ATOM 862 C C . ARG A 1 105 ? 8.935 -4.278 1.968 1.00 94.12 105 ARG A C 1
ATOM 864 O O . ARG A 1 105 ? 9.649 -4.333 2.968 1.00 94.12 105 ARG A O 1
ATOM 871 N N . PRO A 1 106 ? 7.791 -4.974 1.858 1.00 95.94 106 PRO A N 1
ATOM 872 C CA . PRO A 1 106 ? 7.414 -5.971 2.847 1.00 95.94 106 PRO A CA 1
ATOM 873 C C . PRO A 1 106 ? 8.433 -7.112 2.976 1.00 95.94 106 PRO A C 1
ATOM 875 O O . PRO A 1 106 ? 9.134 -7.421 2.003 1.00 95.94 106 PRO A O 1
ATOM 878 N N . PRO A 1 107 ? 8.486 -7.793 4.134 1.00 94.56 107 PRO A N 1
ATOM 879 C CA . PRO A 1 107 ? 9.266 -9.014 4.296 1.00 94.56 107 PRO A CA 1
ATOM 880 C C . PRO A 1 107 ? 8.905 -10.062 3.237 1.00 94.56 107 PRO A C 1
ATOM 882 O O . PRO A 1 107 ? 7.736 -10.244 2.908 1.00 94.56 107 PRO A O 1
ATOM 885 N N . GLY A 1 108 ? 9.912 -10.758 2.703 1.00 91.31 108 GLY A N 1
ATOM 886 C CA . GLY A 1 108 ? 9.716 -11.762 1.651 1.00 91.31 108 GLY A CA 1
ATOM 887 C C . GLY A 1 108 ? 9.528 -11.188 0.242 1.00 91.31 108 GLY A C 1
ATOM 888 O O . GLY A 1 108 ? 9.238 -11.944 -0.681 1.00 91.31 108 GLY A O 1
ATOM 889 N N . SER A 1 109 ? 9.695 -9.873 0.056 1.00 92.50 109 SER A N 1
ATOM 890 C CA . SER A 1 109 ? 9.724 -9.273 -1.283 1.00 92.50 109 SER A CA 1
ATOM 891 C C . SER A 1 109 ? 10.919 -9.780 -2.082 1.00 92.50 109 SER A C 1
ATOM 893 O O . SER A 1 109 ? 12.001 -9.964 -1.527 1.00 92.50 109 SER A O 1
ATOM 895 N N . THR A 1 110 ? 10.741 -9.936 -3.394 1.00 89.31 110 THR A N 1
ATOM 896 C CA . THR A 1 110 ? 11.820 -10.328 -4.305 1.00 89.31 110 THR A CA 1
ATOM 897 C C . THR A 1 110 ? 12.986 -9.348 -4.209 1.00 89.31 110 THR A C 1
ATOM 899 O O . THR A 1 110 ? 12.829 -8.138 -4.412 1.00 89.31 110 THR A O 1
ATOM 902 N N . GLU A 1 111 ? 14.161 -9.873 -3.878 1.00 89.00 111 GLU A N 1
ATOM 903 C CA . GLU A 1 111 ? 15.402 -9.114 -3.933 1.00 89.00 111 GLU A CA 1
ATOM 904 C C . GLU A 1 111 ? 15.828 -8.936 -5.386 1.00 89.00 111 GLU A C 1
ATOM 906 O O . GLU A 1 111 ? 15.702 -9.850 -6.194 1.00 89.00 111 GLU A O 1
ATOM 911 N N . ILE A 1 112 ? 16.298 -7.735 -5.710 1.00 90.44 112 ILE A N 1
ATOM 912 C CA . ILE A 1 112 ? 16.781 -7.394 -7.042 1.00 90.44 112 ILE A CA 1
ATOM 913 C C . ILE A 1 112 ? 18.248 -7.064 -6.866 1.00 90.44 112 ILE A C 1
ATOM 915 O O . ILE A 1 112 ? 18.597 -6.184 -6.074 1.00 90.44 112 ILE A O 1
ATOM 919 N N . SER A 1 113 ? 19.099 -7.817 -7.549 1.00 92.62 113 SER A N 1
ATOM 920 C CA . SER A 1 113 ? 20.535 -7.590 -7.488 1.00 92.62 113 SER A CA 1
ATOM 921 C C . SER A 1 113 ? 20.923 -6.330 -8.278 1.00 92.62 113 SER A C 1
ATOM 923 O O . SER A 1 113 ? 20.261 -5.983 -9.262 1.00 92.62 113 SER A O 1
ATOM 925 N N . PRO A 1 114 ? 22.026 -5.654 -7.913 1.00 91.81 114 PRO A N 1
ATOM 926 C CA . PRO A 1 114 ? 22.533 -4.520 -8.687 1.00 91.81 114 PRO A CA 1
ATOM 927 C C . PRO A 1 114 ? 22.810 -4.860 -10.162 1.00 91.81 114 PRO A C 1
ATOM 929 O O . PRO A 1 114 ? 22.605 -4.022 -11.034 1.00 91.81 114 PRO A O 1
ATOM 932 N N . GLU A 1 115 ? 23.224 -6.097 -10.448 1.00 93.25 115 GLU A N 1
ATOM 933 C CA . GLU A 1 115 ? 23.489 -6.595 -11.806 1.00 93.25 115 GLU A CA 1
ATOM 934 C C . GLU A 1 115 ? 22.205 -6.702 -12.646 1.00 93.25 115 GLU A C 1
ATOM 936 O O . GLU A 1 115 ? 22.201 -6.427 -13.849 1.00 93.25 115 GLU A O 1
ATOM 941 N N . GLU A 1 116 ? 21.089 -7.092 -12.022 1.00 91.12 116 GLU A N 1
ATOM 942 C CA . GLU A 1 116 ? 19.777 -7.110 -12.671 1.00 91.12 116 GLU A CA 1
ATOM 943 C C . GLU A 1 116 ? 19.261 -5.694 -12.934 1.00 91.12 116 GLU A C 1
ATOM 945 O O . GLU A 1 116 ? 18.748 -5.435 -14.024 1.00 91.12 116 GLU A O 1
ATOM 950 N N . GLU A 1 117 ? 19.437 -4.772 -11.981 1.00 91.88 117 GLU A N 1
ATOM 951 C CA . GLU A 1 117 ? 19.076 -3.359 -12.167 1.00 91.88 117 GLU A CA 1
ATOM 952 C C . GLU A 1 117 ? 19.887 -2.706 -13.296 1.00 91.88 117 GLU A C 1
ATOM 954 O O . GLU A 1 117 ? 19.329 -1.952 -14.092 1.00 91.88 117 GLU A O 1
ATOM 959 N N . GLU A 1 118 ? 21.182 -3.018 -13.415 1.00 90.62 118 GLU A N 1
ATOM 960 C CA . GLU A 1 118 ? 22.033 -2.503 -14.494 1.00 90.62 118 GLU A CA 1
ATOM 961 C C . GLU A 1 118 ? 21.575 -3.010 -15.869 1.00 90.62 118 GLU A C 1
ATOM 963 O O . GLU A 1 118 ? 21.477 -2.240 -16.827 1.00 90.62 118 GLU A O 1
ATOM 968 N N . ARG A 1 119 ? 21.229 -4.299 -15.966 1.00 91.06 119 ARG A N 1
ATOM 969 C CA . ARG A 1 119 ? 20.702 -4.901 -17.200 1.00 91.06 119 ARG A CA 1
ATOM 970 C C . ARG A 1 119 ? 19.300 -4.423 -17.565 1.00 91.06 119 ARG A C 1
ATOM 972 O O . ARG A 1 119 ? 18.900 -4.524 -18.724 1.00 91.06 119 ARG A O 1
ATOM 979 N N . SER A 1 120 ? 18.504 -4.012 -16.588 1.00 91.88 120 SER A N 1
ATOM 980 C CA . SER A 1 120 ? 17.091 -3.687 -16.766 1.00 91.88 120 SER A CA 1
ATOM 981 C C . SER A 1 120 ? 16.723 -2.517 -15.855 1.00 91.88 120 SER A C 1
ATOM 983 O O . SER A 1 120 ? 16.198 -2.735 -14.763 1.00 91.88 120 SER A O 1
ATOM 985 N N . PRO A 1 121 ? 16.960 -1.266 -16.306 1.00 91.00 121 PRO A N 1
ATOM 986 C CA . PRO A 1 121 ? 16.829 -0.071 -15.468 1.00 91.00 121 PRO A CA 1
ATOM 987 C C . PRO A 1 121 ? 15.472 0.076 -14.769 1.00 91.00 121 PRO A C 1
ATOM 989 O O . PRO A 1 121 ? 15.421 0.539 -13.630 1.00 91.00 121 PRO A O 1
ATOM 992 N N . TRP A 1 122 ? 14.390 -0.404 -15.399 1.00 90.31 122 TRP A N 1
ATOM 993 C CA . TRP A 1 122 ? 13.043 -0.385 -14.818 1.00 90.31 122 TRP A CA 1
ATOM 994 C C . TRP A 1 122 ? 12.938 -1.175 -13.505 1.00 90.31 122 TRP A C 1
ATOM 996 O O . TRP A 1 122 ? 12.113 -0.842 -12.656 1.00 90.31 122 TRP A O 1
ATOM 1006 N N . LEU A 1 123 ? 13.792 -2.182 -13.284 1.00 92.88 123 LEU A N 1
ATOM 1007 C CA . LEU A 1 123 ? 13.824 -2.952 -12.037 1.00 92.88 123 LEU A CA 1
ATOM 1008 C C . LEU A 1 123 ? 14.270 -2.116 -10.835 1.00 92.88 123 LEU A C 1
ATOM 1010 O O . LEU A 1 123 ? 13.864 -2.424 -9.715 1.00 92.88 123 LEU A O 1
ATOM 1014 N N . ALA A 1 124 ? 15.005 -1.019 -11.044 1.00 92.19 124 ALA A N 1
ATOM 1015 C CA . ALA A 1 124 ? 15.398 -0.125 -9.958 1.00 92.19 124 ALA A CA 1
ATOM 1016 C C . ALA A 1 124 ? 14.174 0.406 -9.189 1.00 92.19 124 ALA A C 1
ATOM 1018 O O . ALA A 1 124 ? 14.233 0.584 -7.976 1.00 92.19 124 ALA A O 1
ATOM 1019 N N . TRP A 1 125 ? 13.027 0.586 -9.853 1.00 91.62 125 TRP A N 1
ATOM 1020 C CA . TRP A 1 125 ? 11.775 1.036 -9.227 1.00 91.62 125 TRP A CA 1
ATOM 1021 C C . TRP A 1 125 ? 11.074 -0.032 -8.380 1.00 91.62 125 TRP A C 1
ATOM 1023 O O . TRP A 1 125 ? 10.211 0.300 -7.566 1.00 91.62 125 TRP A O 1
ATOM 1033 N N . LYS A 1 126 ? 11.478 -1.296 -8.528 1.00 89.94 126 LYS A N 1
ATOM 1034 C CA . LYS A 1 126 ? 11.088 -2.423 -7.671 1.00 89.94 126 LYS A CA 1
ATOM 1035 C C . LYS A 1 126 ? 12.141 -2.720 -6.586 1.00 89.94 126 LYS A C 1
ATOM 1037 O O . LYS A 1 126 ? 11.826 -3.391 -5.604 1.00 89.94 126 LYS A O 1
ATOM 1042 N N . GLY A 1 127 ? 13.363 -2.209 -6.748 1.00 89.00 127 GLY A N 1
ATOM 1043 C CA . GLY A 1 127 ? 14.510 -2.406 -5.863 1.00 89.00 127 GLY A CA 1
ATOM 1044 C C . GLY A 1 127 ? 14.978 -1.101 -5.222 1.00 89.00 127 GLY A C 1
ATOM 1045 O O . GLY A 1 127 ? 14.275 -0.528 -4.385 1.00 89.00 127 GLY A O 1
ATOM 1046 N N . SER A 1 128 ? 16.170 -0.641 -5.603 1.00 89.25 128 SER A N 1
ATOM 1047 C CA . SER A 1 128 ? 16.898 0.462 -4.955 1.00 89.25 128 SER A CA 1
ATOM 1048 C C . SER A 1 128 ? 16.161 1.811 -4.922 1.00 89.25 128 SER A C 1
ATOM 1050 O O . SER A 1 128 ? 16.342 2.591 -3.987 1.00 89.25 128 SER A O 1
ATOM 1052 N N . ARG A 1 129 ? 15.303 2.094 -5.908 1.00 91.62 129 ARG A N 1
ATOM 1053 C CA . ARG A 1 129 ? 14.508 3.333 -6.024 1.00 91.62 129 ARG A CA 1
ATOM 1054 C C . ARG A 1 129 ? 13.065 3.173 -5.558 1.00 91.62 129 ARG A C 1
ATOM 1056 O O . ARG A 1 129 ? 12.277 4.112 -5.686 1.00 91.62 129 ARG A O 1
ATOM 1063 N N . ARG A 1 130 ? 12.680 2.005 -5.039 1.00 91.56 130 ARG A N 1
ATOM 1064 C CA . ARG A 1 130 ? 11.307 1.786 -4.585 1.00 91.56 130 ARG A CA 1
ATOM 1065 C C . ARG A 1 130 ? 11.030 2.627 -3.336 1.00 91.56 130 ARG A C 1
ATOM 1067 O O . ARG A 1 130 ? 11.529 2.333 -2.251 1.00 91.56 130 ARG A O 1
ATOM 1074 N N . GLY A 1 131 ? 10.189 3.649 -3.483 1.00 92.38 131 GLY A N 1
ATOM 1075 C CA . GLY A 1 131 ? 9.703 4.455 -2.361 1.00 92.38 131 GLY A CA 1
ATOM 1076 C C . GLY A 1 131 ? 8.841 3.648 -1.383 1.00 92.38 131 GLY A C 1
ATOM 1077 O O . GLY A 1 131 ? 8.294 2.595 -1.736 1.00 92.38 131 GLY A O 1
ATOM 1078 N N . LYS A 1 132 ? 8.699 4.142 -0.146 1.00 95.31 132 LYS A N 1
ATOM 1079 C CA . LYS A 1 132 ? 7.738 3.582 0.812 1.00 95.31 132 LYS A CA 1
ATOM 1080 C C . LYS A 1 132 ? 6.320 3.948 0.365 1.00 95.31 132 LYS A C 1
ATOM 1082 O O . LYS A 1 132 ? 6.030 5.100 0.041 1.00 95.31 132 LYS A O 1
ATOM 1087 N N . ARG A 1 133 ? 5.433 2.957 0.335 1.00 95.88 133 ARG A N 1
ATOM 1088 C CA . ARG A 1 133 ? 4.012 3.128 0.017 1.00 95.88 133 ARG A CA 1
ATOM 1089 C C . ARG A 1 133 ? 3.179 2.156 0.830 1.00 95.88 133 ARG A C 1
ATOM 1091 O O . ARG A 1 133 ? 3.639 1.056 1.133 1.00 95.88 133 ARG A O 1
ATOM 1098 N N . VAL A 1 134 ? 1.960 2.565 1.145 1.00 97.31 134 VAL A N 1
ATOM 1099 C CA . VAL A 1 134 ? 0.963 1.734 1.816 1.00 97.31 134 VAL A CA 1
ATOM 1100 C C . VAL A 1 134 ? -0.381 1.889 1.118 1.00 97.31 134 VAL A C 1
ATOM 1102 O O . VAL A 1 134 ? -0.745 2.976 0.661 1.00 97.31 134 VAL A O 1
ATOM 1105 N N . LEU A 1 135 ? -1.134 0.800 1.053 1.00 98.00 135 LEU A N 1
ATOM 1106 C CA . LEU A 1 135 ? -2.527 0.809 0.645 1.00 98.00 135 LEU A CA 1
ATOM 1107 C C . LEU A 1 135 ? -3.393 1.017 1.892 1.00 98.00 135 LEU A C 1
ATOM 1109 O O . LEU A 1 135 ? -3.466 0.164 2.773 1.00 98.00 135 LEU A O 1
ATOM 1113 N N . LEU A 1 136 ? -4.044 2.165 1.999 1.00 97.62 136 LEU A N 1
ATOM 1114 C CA . LEU A 1 136 ? -4.991 2.447 3.069 1.00 97.62 136 LEU A CA 1
ATOM 1115 C C . LEU A 1 136 ? -6.264 1.644 2.836 1.00 97.62 136 LEU A C 1
ATOM 1117 O O . LEU A 1 136 ? -6.946 1.882 1.845 1.00 97.62 136 LEU A O 1
ATOM 1121 N N . ALA A 1 137 ? -6.588 0.730 3.745 1.00 98.12 137 ALA A N 1
ATOM 1122 C CA . ALA A 1 137 ? -7.833 -0.026 3.735 1.00 98.12 137 ALA A CA 1
ATOM 1123 C C . ALA A 1 137 ? -8.794 0.581 4.760 1.00 98.12 137 ALA A C 1
ATOM 1125 O O . ALA A 1 137 ? -8.736 0.267 5.951 1.00 98.12 137 ALA A O 1
ATOM 1126 N N . THR A 1 138 ? -9.649 1.490 4.302 1.00 97.38 138 THR A N 1
ATOM 1127 C CA . THR A 1 138 ? -10.590 2.223 5.152 1.00 97.38 138 THR A CA 1
ATOM 1128 C C . THR A 1 138 ? -11.926 1.495 5.212 1.00 97.38 138 THR A C 1
ATOM 1130 O O . THR A 1 138 ? -12.632 1.398 4.211 1.00 97.38 138 THR A O 1
ATOM 1133 N N . VAL A 1 139 ? -12.266 1.007 6.401 1.00 97.38 139 VAL A N 1
ATOM 1134 C CA . VAL A 1 139 ? -13.537 0.355 6.727 1.00 97.38 139 VAL A CA 1
ATOM 1135 C C . VAL A 1 139 ? -14.569 1.410 7.131 1.00 97.38 139 VAL A C 1
ATOM 1137 O O . VAL A 1 139 ? -14.252 2.338 7.882 1.00 97.38 139 VAL A O 1
ATOM 1140 N N . GLN A 1 140 ? -15.795 1.260 6.640 1.00 95.94 140 GLN A N 1
ATOM 1141 C CA . GLN A 1 140 ? -16.952 2.094 6.971 1.00 95.94 140 GLN A CA 1
ATOM 1142 C C . GLN A 1 140 ? -17.972 1.317 7.823 1.00 95.94 140 GLN A C 1
ATOM 1144 O O . GLN A 1 140 ? -17.919 0.088 7.899 1.00 95.94 140 GLN A O 1
ATOM 1149 N N . ASP A 1 141 ? -18.921 2.025 8.446 1.00 93.06 141 ASP A N 1
ATOM 1150 C CA . ASP A 1 141 ? -19.927 1.424 9.343 1.00 93.06 141 ASP A CA 1
ATOM 1151 C C . ASP A 1 141 ? -20.897 0.468 8.615 1.00 93.06 141 ASP A C 1
ATOM 1153 O O . ASP A 1 141 ? -21.484 -0.420 9.232 1.00 93.06 141 ASP A O 1
ATOM 1157 N N . ASP A 1 142 ? -21.043 0.605 7.295 1.00 93.38 142 ASP A N 1
ATOM 1158 C CA . ASP A 1 142 ? -21.838 -0.283 6.437 1.0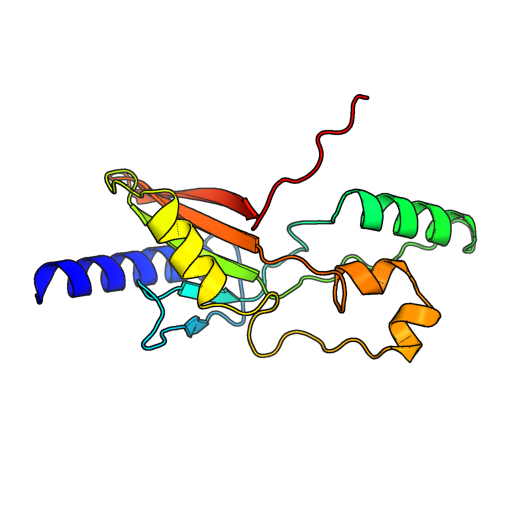0 93.38 142 ASP A CA 1
ATOM 1159 C C . ASP A 1 142 ? -21.062 -1.532 5.966 1.00 93.38 142 ASP A C 1
ATOM 1161 O O . ASP A 1 142 ? -21.550 -2.294 5.134 1.00 93.38 142 ASP A O 1
ATOM 1165 N N . SER A 1 143 ? -19.866 -1.769 6.520 1.00 87.94 143 SER A N 1
ATOM 1166 C CA . SER A 1 143 ? -18.918 -2.828 6.133 1.00 87.94 143 SER A CA 1
ATOM 1167 C C . SER A 1 143 ? -18.275 -2.666 4.750 1.00 87.94 143 SER A C 1
ATOM 1169 O O . SER A 1 143 ? -17.569 -3.573 4.299 1.00 87.94 143 SER A O 1
ATOM 1171 N N . THR A 1 144 ? -18.439 -1.517 4.091 1.00 95.00 144 THR A N 1
ATOM 1172 C CA . THR A 1 144 ? -17.677 -1.189 2.884 1.00 95.00 144 THR A CA 1
ATOM 1173 C C . THR A 1 144 ? -16.201 -0.996 3.237 1.00 95.00 144 THR A C 1
ATOM 1175 O O . THR A 1 144 ? -15.862 -0.308 4.204 1.00 95.00 144 THR A O 1
ATOM 1178 N N . VAL A 1 145 ? -15.307 -1.571 2.429 1.00 97.62 145 VAL A N 1
ATOM 1179 C CA . VAL A 1 145 ? -13.859 -1.341 2.518 1.00 97.62 145 VAL A CA 1
ATOM 1180 C C . VAL A 1 145 ? -13.397 -0.612 1.262 1.00 97.62 145 VAL A C 1
ATOM 1182 O O . VAL A 1 145 ? -13.580 -1.097 0.148 1.00 97.62 145 VAL A O 1
ATOM 1185 N N . THR A 1 146 ? -12.805 0.568 1.435 1.00 97.38 146 THR A N 1
ATOM 1186 C CA . THR A 1 146 ? -12.234 1.365 0.339 1.00 97.38 146 THR A CA 1
ATOM 1187 C C . THR A 1 146 ? -10.717 1.387 0.414 1.00 97.38 146 THR A C 1
ATOM 1189 O O . THR A 1 146 ? -10.163 1.481 1.509 1.00 97.38 146 THR A O 1
ATOM 1192 N N . TYR A 1 147 ? -10.060 1.361 -0.745 1.00 97.62 147 TYR A N 1
ATOM 1193 C CA . TYR A 1 147 ? -8.608 1.270 -0.850 1.00 97.62 147 TYR A CA 1
ATOM 1194 C C . TYR A 1 147 ? -8.009 2.513 -1.510 1.00 97.62 147 TYR A C 1
ATOM 1196 O O . TYR A 1 147 ? -8.407 2.870 -2.618 1.00 97.62 147 TYR A O 1
ATOM 1204 N N . TYR A 1 148 ? -7.028 3.143 -0.860 1.00 96.00 148 TYR A N 1
ATOM 1205 C CA . TYR A 1 148 ? -6.320 4.314 -1.392 1.00 96.00 148 TYR A CA 1
ATOM 1206 C C . TYR A 1 148 ? -4.809 4.170 -1.263 1.00 96.00 148 TYR A C 1
ATOM 1208 O O . TYR A 1 148 ? -4.309 3.727 -0.235 1.00 9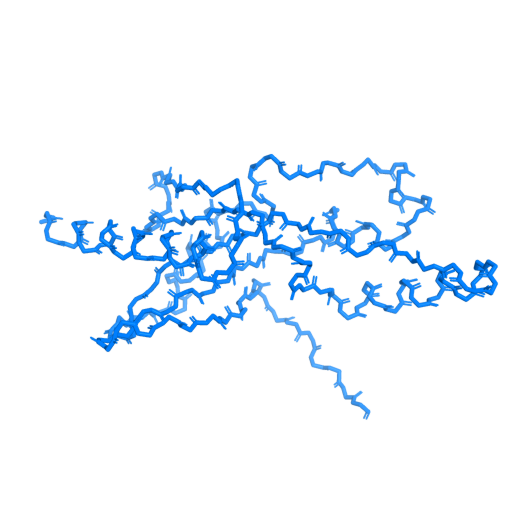6.00 148 TYR A O 1
ATOM 1216 N N . TRP A 1 149 ? -4.065 4.594 -2.280 1.00 95.31 149 TRP A N 1
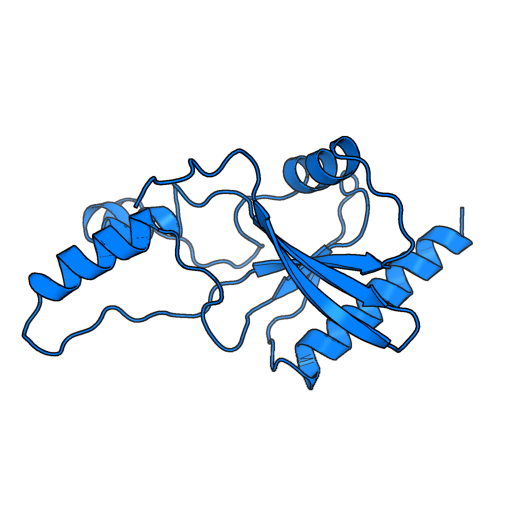ATOM 1217 C CA . TRP A 1 149 ? -2.610 4.655 -2.190 1.00 95.31 149 TRP A CA 1
ATOM 1218 C C . TRP A 1 149 ? -2.148 5.863 -1.382 1.00 95.31 149 TRP A C 1
ATOM 1220 O O . TRP A 1 149 ? -2.548 6.994 -1.657 1.00 95.31 149 TRP A O 1
ATOM 1230 N N . MET A 1 150 ? -1.228 5.626 -0.453 1.00 95.00 150 MET A N 1
ATOM 1231 C CA . MET A 1 150 ? -0.455 6.661 0.221 1.00 95.00 150 MET A CA 1
ATOM 1232 C C . MET A 1 150 ? 1.033 6.378 0.019 1.00 95.00 150 MET A C 1
ATOM 1234 O O . MET A 1 150 ? 1.490 5.249 0.189 1.00 95.00 150 MET A O 1
ATOM 1238 N N . HIS A 1 151 ? 1.781 7.411 -0.353 1.00 93.94 151 HIS A N 1
ATOM 1239 C CA . HIS A 1 151 ? 3.220 7.342 -0.588 1.00 93.94 151 HIS A CA 1
ATOM 1240 C C . HIS A 1 151 ? 3.942 8.206 0.440 1.00 93.94 151 HIS A C 1
ATOM 1242 O O . HIS A 1 151 ? 3.416 9.242 0.852 1.00 93.94 151 HIS A O 1
ATOM 1248 N N . ASP A 1 152 ? 5.140 7.781 0.825 1.00 90.69 152 ASP A N 1
ATOM 1249 C CA . ASP A 1 152 ? 6.041 8.596 1.626 1.00 90.69 152 ASP A CA 1
ATOM 1250 C C . ASP A 1 152 ? 6.702 9.661 0.740 1.00 90.69 152 ASP A C 1
ATOM 1252 O O . ASP A 1 152 ? 7.371 9.348 -0.249 1.00 90.69 152 ASP A O 1
ATOM 1256 N N . GLY A 1 153 ? 6.480 10.931 1.079 1.00 80.94 153 GLY A N 1
ATOM 1257 C CA . GLY A 1 153 ? 6.991 12.081 0.338 1.00 80.94 153 GLY A CA 1
ATOM 1258 C C . GLY A 1 153 ? 6.107 12.587 -0.812 1.00 80.94 153 GLY A C 1
ATOM 1259 O O . GLY A 1 153 ? 5.027 12.082 -1.118 1.00 80.94 153 GLY A O 1
ATOM 1260 N N . LEU A 1 154 ? 6.574 13.668 -1.443 1.00 60.59 154 LEU A N 1
ATOM 1261 C CA . LEU A 1 154 ? 5.868 14.357 -2.522 1.00 60.59 154 LEU A CA 1
ATOM 1262 C C . LEU A 1 154 ? 6.198 13.709 -3.877 1.00 60.59 154 LEU A C 1
ATOM 1264 O O . LEU A 1 154 ? 7.298 13.886 -4.402 1.00 60.59 154 LEU A O 1
ATOM 1268 N N . VAL A 1 155 ? 5.233 13.024 -4.494 1.00 58.00 155 VAL A N 1
ATOM 1269 C CA . VAL A 1 155 ? 5.332 12.658 -5.917 1.00 58.00 155 VAL A CA 1
ATOM 1270 C C . VAL A 1 155 ? 5.202 13.945 -6.734 1.00 58.00 155 VAL A C 1
ATOM 1272 O O . VAL A 1 155 ? 4.184 14.632 -6.642 1.00 58.00 155 VAL A O 1
ATOM 1275 N N . LYS A 1 156 ? 6.232 14.315 -7.510 1.00 53.59 156 LYS A N 1
ATOM 1276 C CA . LYS A 1 156 ? 6.198 15.543 -8.323 1.00 53.59 156 LYS A CA 1
ATOM 1277 C C . LYS A 1 156 ? 5.018 15.479 -9.308 1.00 53.59 156 LYS A C 1
ATOM 1279 O O . LYS A 1 156 ? 5.013 14.583 -10.155 1.00 53.59 156 LYS A O 1
ATOM 1284 N N . PRO A 1 157 ? 4.047 16.412 -9.249 1.00 51.00 157 PRO A N 1
ATOM 1285 C CA . PRO A 1 157 ? 2.985 16.465 -10.242 1.00 51.00 157 PRO A CA 1
ATOM 1286 C C . PRO A 1 157 ? 3.611 16.781 -11.601 1.00 51.00 157 PRO A C 1
ATOM 1288 O O . PRO A 1 157 ? 4.339 17.765 -11.745 1.00 51.00 157 PRO A O 1
ATOM 1291 N N . ARG A 1 158 ? 3.363 15.933 -12.599 1.00 61.91 158 ARG A N 1
ATOM 1292 C CA . ARG A 1 158 ? 3.750 16.239 -13.976 1.00 61.91 158 ARG A CA 1
ATOM 1293 C C . ARG A 1 158 ? 2.653 17.099 -14.595 1.00 61.91 158 ARG A C 1
ATOM 1295 O O . ARG A 1 158 ? 1.482 16.731 -14.546 1.00 61.91 158 ARG A O 1
ATOM 1302 N N . GLN A 1 159 ? 3.032 18.253 -15.139 1.00 50.53 159 GLN A N 1
ATOM 1303 C CA . GLN A 1 159 ? 2.183 18.942 -16.105 1.00 50.53 159 GLN A CA 1
ATOM 1304 C C . GLN A 1 159 ? 2.148 18.081 -17.371 1.00 50.53 159 GLN A C 1
ATOM 1306 O O . GLN A 1 159 ? 3.204 17.684 -17.867 1.00 50.53 159 GLN A O 1
ATOM 1311 N N . ASN A 1 160 ? 0.934 17.748 -17.805 1.00 41.34 160 ASN A N 1
ATOM 1312 C CA . ASN A 1 160 ? 0.667 17.101 -19.087 1.00 41.34 160 ASN A CA 1
ATOM 1313 C C . ASN A 1 160 ? 0.902 18.075 -20.240 1.00 41.34 160 ASN A C 1
ATOM 1315 O O . ASN A 1 160 ? 0.548 19.265 -20.064 1.00 41.34 160 ASN A O 1
#

pLDDT: mean 90.81, std 10.22, range [41.34, 98.56]

Organism: NCBI:txid314023

InterPro domains:
  IPR011856 tRNA endonuclease-like domain superfamily [G3DSA:3.40.1350.10] (1-152)
  IPR018593 tRNA-splicing endonuclease subunit Sen15 [PF09631] (15-160)
  IPR036167 tRNA intron endonuclease, catalytic domain-like superfamily [SSF53032] (4-152)
  IPR042777 tRNA-splicing endonuclease subunit Sen15, fungi [PTHR28518] (4-160)

Sequence (160 aa):
MTLNHQRTEALTKIVLNNLQHQHDWTHLHPHSQLNLPRTVIYGLPPKRLYVHPDEQVEIIKAEKEMRAGDRIPQEPELEWVLPLHLSEKWSPAEFAAVFDAIDSRPPGSTEISPEEEERSPWLAWKGSRRGKRVLLATVQDDSTVTYYWMHDGLVKPRQN